Protein AF-A0A958L7C1-F1 (afdb_monomer)

pLDDT: mean 97.34, std 1.43, range [92.06, 98.69]

Foldseek 3Di:
DKDAAAPVQDDPVQFGDPVSVVVVQLVQQQVQVCVVVVDHDDCPDDDDDDDPDTDGHGDMDDKDKHFPDDDDRDTDIDIDD

Structure (mmCIF, N/CA/C/O backbone):
data_AF-A0A958L7C1-F1
#
_entry.id   AF-A0A958L7C1-F1
#
loop_
_atom_site.group_PDB
_atom_site.id
_atom_site.type_symbol
_atom_site.label_atom_id
_atom_site.label_alt_id
_atom_site.label_comp_id
_atom_site.label_asym_id
_atom_site.label_entity_id
_atom_site.label_seq_id
_atom_site.pdbx_PDB_ins_code
_atom_site.Cartn_x
_atom_site.Cartn_y
_atom_site.Cartn_z
_atom_site.occupancy
_atom_site.B_iso_or_equiv
_atom_site.auth_seq_id
_atom_site.auth_comp_id
_atom_site.auth_asym_id
_atom_site.auth_atom_id
_atom_site.pdbx_PDB_model_num
ATOM 1 N N . MET A 1 1 ? 5.081 -6.060 6.494 1.00 95.69 1 MET A N 1
ATOM 2 C CA . MET A 1 1 ? 5.001 -4.842 7.323 1.00 95.69 1 MET A CA 1
ATOM 3 C C . MET A 1 1 ? 3.834 -5.030 8.269 1.00 95.69 1 MET A C 1
ATOM 5 O O . MET A 1 1 ? 2.856 -5.648 7.863 1.00 95.69 1 MET A O 1
ATOM 9 N N . THR A 1 2 ? 3.959 -4.588 9.514 1.00 97.44 2 THR A N 1
ATOM 10 C CA . THR A 1 2 ? 2.934 -4.793 10.541 1.00 97.44 2 THR A CA 1
ATOM 11 C C . THR A 1 2 ? 2.747 -3.478 11.269 1.00 97.44 2 THR A C 1
ATOM 13 O O . THR A 1 2 ? 3.709 -2.967 11.830 1.00 97.44 2 THR A O 1
ATOM 16 N N . GLU A 1 3 ? 1.526 -2.955 11.246 1.00 97.81 3 GLU A N 1
ATOM 17 C CA . GLU A 1 3 ? 1.193 -1.636 11.779 1.00 97.81 3 GLU A CA 1
ATOM 18 C C . GLU A 1 3 ? 0.055 -1.735 12.790 1.00 97.81 3 GLU A C 1
ATOM 20 O O . GLU A 1 3 ? -0.911 -2.476 12.593 1.00 97.81 3 GLU A O 1
ATOM 25 N N . MET A 1 4 ? 0.155 -0.968 13.873 1.00 97.75 4 MET A N 1
ATOM 26 C CA . MET A 1 4 ? -0.948 -0.777 14.809 1.00 97.75 4 MET A CA 1
ATOM 27 C C . MET A 1 4 ? -1.757 0.451 14.391 1.00 97.75 4 MET A C 1
ATOM 29 O O . MET A 1 4 ? -1.207 1.515 14.099 1.00 97.75 4 MET A O 1
ATOM 33 N N . VAL A 1 5 ? -3.082 0.329 14.383 1.00 97.94 5 VAL A N 1
ATOM 34 C CA . VAL A 1 5 ? -3.961 1.468 14.115 1.00 97.94 5 VAL A CA 1
ATOM 35 C C . VAL A 1 5 ? -4.032 2.343 15.361 1.00 97.94 5 VAL A C 1
ATOM 37 O O . VAL A 1 5 ? -4.639 1.971 16.362 1.00 97.94 5 VAL A O 1
ATOM 40 N N . LEU A 1 6 ? -3.389 3.507 15.296 1.00 97.81 6 LEU A N 1
ATOM 41 C CA . LEU A 1 6 ? -3.375 4.512 16.353 1.00 97.81 6 LEU A CA 1
ATOM 42 C C . LEU A 1 6 ? -4.503 5.535 16.144 1.00 97.81 6 LEU A C 1
ATOM 44 O O . LEU A 1 6 ? -4.968 5.695 15.015 1.00 97.81 6 LEU A O 1
ATOM 48 N N . PRO A 1 7 ? -4.897 6.299 17.180 1.00 97.19 7 PRO A N 1
ATOM 49 C CA . PRO A 1 7 ? -5.913 7.348 17.046 1.00 97.19 7 PRO A CA 1
ATOM 50 C C . PRO A 1 7 ? -5.604 8.386 15.955 1.00 97.19 7 PRO A C 1
ATOM 52 O O . PRO A 1 7 ? -6.506 8.879 15.285 1.00 97.19 7 PRO A O 1
ATOM 55 N N . THR A 1 8 ? -4.325 8.679 15.714 1.00 97.19 8 THR A N 1
ATOM 56 C CA . THR A 1 8 ? -3.872 9.584 14.643 1.00 97.19 8 THR A CA 1
ATOM 57 C C . THR A 1 8 ? -4.118 9.039 13.234 1.00 97.19 8 THR A C 1
ATOM 59 O O . THR A 1 8 ? -4.107 9.804 12.276 1.00 97.19 8 THR A O 1
ATOM 62 N N . HIS A 1 9 ? -4.333 7.730 13.090 1.00 98.00 9 HIS A N 1
ATOM 63 C CA . HIS A 1 9 ? -4.642 7.072 11.819 1.00 98.00 9 HIS A CA 1
ATOM 64 C C . HIS A 1 9 ? -6.149 7.034 11.540 1.00 98.00 9 HIS A C 1
ATOM 66 O O . HIS A 1 9 ? -6.556 6.675 10.435 1.00 98.00 9 HIS A O 1
ATOM 72 N N . THR A 1 10 ? -6.985 7.360 12.529 1.00 97.44 10 THR A N 1
ATOM 73 C CA . THR A 1 10 ? -8.439 7.192 12.449 1.00 97.44 10 THR A CA 1
ATOM 74 C C . THR A 1 10 ? -9.184 8.496 12.212 1.00 97.44 10 THR A C 1
ATOM 76 O O . THR A 1 10 ? -8.767 9.561 12.658 1.00 97.44 10 THR A O 1
ATOM 79 N N . ASN A 1 11 ? -10.319 8.393 11.527 1.00 96.00 11 ASN A N 1
ATOM 80 C CA . ASN A 1 11 ? -11.285 9.470 11.359 1.00 96.00 11 ASN A CA 1
ATOM 81 C C . ASN A 1 11 ? -12.206 9.606 12.588 1.00 96.00 11 ASN A C 1
ATOM 83 O O . ASN A 1 11 ? -12.098 8.860 13.561 1.00 96.00 11 ASN A O 1
ATOM 87 N N . SER A 1 12 ? -13.155 10.545 12.528 1.00 95.94 12 SER A N 1
ATOM 88 C CA . SER A 1 12 ? -14.136 10.796 13.597 1.00 95.94 12 SER A CA 1
ATOM 89 C C . SER A 1 12 ? -15.086 9.625 13.890 1.00 95.94 12 SER A C 1
ATOM 91 O O . SER A 1 12 ? -15.811 9.675 14.877 1.00 95.94 12 SER A O 1
ATOM 93 N N . LEU A 1 13 ? -15.088 8.580 13.057 1.00 95.75 13 LEU A N 1
ATOM 94 C CA . LEU A 1 13 ? -15.860 7.347 13.236 1.00 95.75 13 LEU A CA 1
ATOM 95 C C . LEU A 1 13 ? -15.008 6.207 13.824 1.00 95.75 13 LEU A C 1
ATOM 97 O O . LEU A 1 13 ? -15.404 5.047 13.736 1.00 95.75 13 LEU A O 1
ATOM 101 N N . GLU A 1 14 ? -13.820 6.511 14.360 1.00 94.44 14 GLU A N 1
ATOM 102 C CA . GLU A 1 14 ? -12.883 5.545 14.962 1.00 94.44 14 GLU A CA 1
ATOM 103 C C . GLU A 1 14 ? -12.419 4.430 14.004 1.00 94.44 14 GLU A C 1
ATOM 105 O O . GLU A 1 14 ? -11.974 3.353 14.418 1.00 94.44 14 GLU A O 1
ATOM 110 N N . THR A 1 15 ? -12.491 4.699 12.699 1.00 97.50 15 THR A N 1
ATOM 111 C CA . THR A 1 15 ? -11.992 3.817 11.638 1.00 97.50 15 THR A CA 1
ATOM 112 C C . THR A 1 15 ? -10.826 4.470 10.924 1.00 97.50 15 THR A C 1
ATOM 114 O O . THR A 1 15 ? -10.742 5.694 10.845 1.00 97.50 15 THR A O 1
ATOM 117 N N . ILE A 1 16 ? -9.898 3.664 10.421 1.00 97.81 16 ILE A N 1
ATOM 118 C CA . ILE A 1 16 ? -8.718 4.170 9.724 1.00 97.81 16 ILE A CA 1
ATOM 119 C C . ILE A 1 16 ? -9.107 5.021 8.506 1.00 97.81 16 ILE A C 1
ATOM 121 O O . ILE A 1 16 ? -10.045 4.698 7.772 1.00 97.81 16 ILE A O 1
ATOM 125 N N . PHE A 1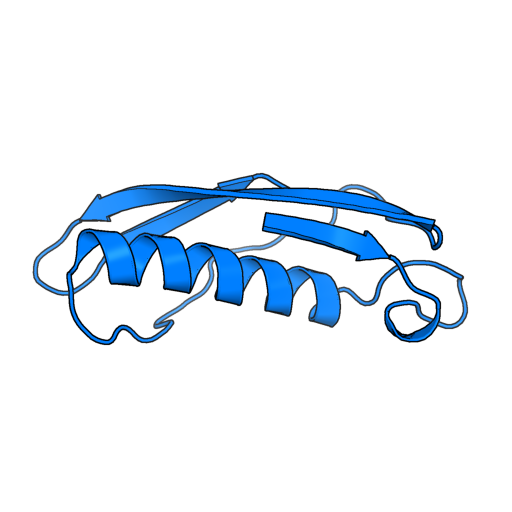 17 ? -8.371 6.103 8.258 1.00 97.50 17 PHE A N 1
ATOM 126 C CA . PHE A 1 17 ? -8.479 6.814 6.990 1.00 97.50 17 PHE A CA 1
ATOM 127 C C . PHE A 1 17 ? -8.021 5.908 5.846 1.00 97.50 17 PHE A C 1
ATOM 129 O O . PHE A 1 17 ? -6.943 5.313 5.906 1.00 97.50 17 PHE A O 1
ATOM 136 N N . GLY A 1 18 ? -8.793 5.866 4.756 1.00 95.56 18 GLY A N 1
ATOM 137 C CA . GLY A 1 18 ? -8.402 5.113 3.560 1.00 95.56 18 GLY A CA 1
ATOM 138 C C . GLY A 1 18 ? -7.016 5.520 3.048 1.00 95.56 18 GLY A C 1
ATOM 139 O O . GLY A 1 18 ? -6.208 4.661 2.711 1.00 95.56 18 GLY A O 1
ATOM 140 N N . GLY A 1 19 ? -6.694 6.818 3.104 1.00 96.56 19 GLY A N 1
ATOM 141 C CA . GLY A 1 19 ? -5.370 7.346 2.753 1.00 96.56 19 GLY A CA 1
ATOM 142 C C . GLY A 1 19 ? -4.218 6.754 3.571 1.00 96.56 19 GLY A C 1
ATOM 143 O O . GLY A 1 19 ? -3.139 6.537 3.026 1.00 96.56 19 GLY A O 1
ATOM 144 N N . THR A 1 20 ? -4.439 6.428 4.847 1.00 97.81 20 THR A N 1
ATOM 145 C CA . THR A 1 20 ? -3.411 5.804 5.690 1.00 97.81 20 THR A CA 1
ATOM 146 C C . THR A 1 20 ? -3.125 4.372 5.247 1.00 97.81 20 THR A C 1
ATOM 148 O O . THR A 1 20 ? -1.962 4.020 5.072 1.00 97.81 20 THR A O 1
ATOM 151 N N . ILE A 1 21 ? -4.164 3.566 4.985 1.00 96.69 21 ILE A N 1
ATOM 152 C CA . ILE A 1 21 ? -3.980 2.215 4.427 1.00 96.69 21 ILE A CA 1
ATOM 153 C C . ILE A 1 21 ? -3.283 2.287 3.064 1.00 96.69 21 ILE A C 1
ATOM 155 O O . ILE A 1 21 ? -2.348 1.526 2.828 1.00 96.69 21 ILE A O 1
ATOM 159 N N . MET A 1 22 ? -3.703 3.201 2.182 1.00 97.12 22 MET A N 1
ATOM 160 C CA . MET A 1 22 ? -3.095 3.356 0.854 1.00 97.12 22 MET A CA 1
ATOM 161 C C . MET A 1 22 ? -1.608 3.707 0.942 1.00 97.12 22 MET A C 1
ATOM 163 O O . MET A 1 22 ? -0.801 3.118 0.230 1.00 97.12 22 MET A O 1
ATOM 167 N N . SER A 1 23 ? -1.233 4.596 1.865 1.00 97.81 23 SER A N 1
ATOM 168 C CA . SER A 1 23 ? 0.170 4.934 2.128 1.00 97.81 23 SER A CA 1
ATOM 169 C C . SER A 1 23 ? 0.980 3.715 2.587 1.00 97.81 23 SER A C 1
ATOM 171 O O . SER A 1 23 ? 2.069 3.458 2.077 1.00 97.81 23 SER A O 1
ATOM 173 N N . TRP A 1 24 ? 0.439 2.893 3.492 1.00 98.12 24 TRP A N 1
ATOM 174 C CA . TRP A 1 24 ? 1.121 1.670 3.930 1.00 98.12 24 TRP A CA 1
ATOM 175 C C . TRP A 1 24 ? 1.254 0.625 2.821 1.00 98.12 24 TRP A C 1
ATOM 177 O O . TRP A 1 24 ? 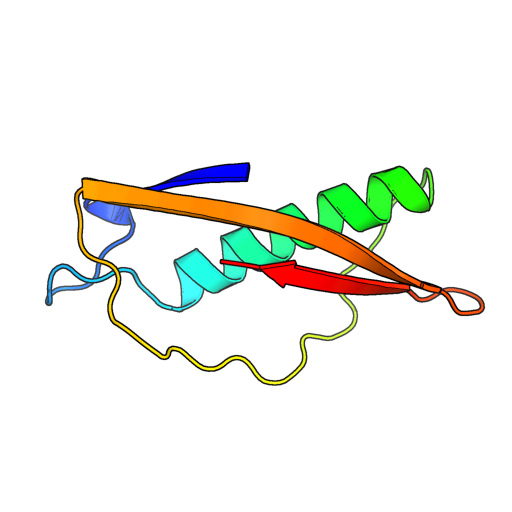2.290 -0.038 2.735 1.00 98.12 24 TRP A O 1
ATOM 187 N N . ILE A 1 25 ? 0.233 0.479 1.971 1.00 98.12 25 ILE A N 1
ATOM 188 C CA . ILE A 1 25 ? 0.279 -0.395 0.793 1.00 98.12 25 ILE A CA 1
ATOM 189 C C . ILE A 1 25 ? 1.407 0.048 -0.141 1.00 98.12 25 ILE A C 1
ATOM 191 O O . ILE A 1 25 ? 2.233 -0.785 -0.514 1.00 98.12 25 ILE A O 1
ATOM 195 N N . ASP A 1 26 ? 1.477 1.342 -0.459 1.00 98.12 26 ASP A N 1
ATOM 196 C CA . ASP A 1 26 ? 2.502 1.912 -1.338 1.00 98.12 26 ASP A CA 1
ATOM 197 C C . ASP A 1 26 ? 3.916 1.690 -0.780 1.00 98.12 26 ASP A C 1
ATOM 199 O O . ASP A 1 26 ? 4.783 1.149 -1.466 1.00 98.12 26 ASP A O 1
ATOM 203 N N . ILE A 1 27 ? 4.132 1.972 0.511 1.00 98.44 27 ILE A N 1
ATOM 204 C CA . ILE A 1 27 ? 5.418 1.730 1.185 1.00 98.44 27 ILE A CA 1
ATOM 205 C C . ILE A 1 27 ? 5.799 0.244 1.126 1.00 98.44 27 ILE A C 1
ATOM 207 O O . ILE A 1 27 ? 6.932 -0.102 0.776 1.00 98.44 27 ILE A O 1
ATOM 211 N N . ALA A 1 28 ? 4.870 -0.659 1.454 1.00 98.50 28 ALA A N 1
ATOM 212 C CA . ALA A 1 28 ? 5.136 -2.094 1.439 1.00 98.50 28 ALA A CA 1
ATOM 213 C C . ALA A 1 28 ? 5.460 -2.602 0.022 1.00 98.50 28 ALA A C 1
ATOM 215 O O . ALA A 1 28 ? 6.384 -3.409 -0.146 1.00 98.50 28 ALA A O 1
ATOM 216 N N . ALA A 1 29 ? 4.736 -2.114 -0.988 1.00 98.50 29 ALA A N 1
ATOM 217 C CA . ALA A 1 29 ? 4.962 -2.451 -2.387 1.00 98.50 29 ALA A CA 1
ATOM 218 C C . ALA A 1 29 ? 6.319 -1.936 -2.882 1.00 98.50 29 ALA A C 1
ATOM 220 O O . ALA A 1 29 ? 7.104 -2.711 -3.437 1.00 98.50 29 ALA A O 1
ATOM 221 N N . ALA A 1 30 ? 6.639 -0.669 -2.608 1.00 98.44 30 ALA A N 1
ATOM 222 C CA . ALA A 1 30 ? 7.896 -0.038 -2.991 1.00 98.44 30 ALA A CA 1
ATOM 223 C C . ALA A 1 30 ? 9.108 -0.754 -2.379 1.00 98.44 30 ALA A C 1
ATOM 225 O O . ALA A 1 30 ? 10.084 -1.009 -3.083 1.00 98.44 30 ALA A O 1
ATOM 226 N N . ILE A 1 31 ? 9.039 -1.167 -1.106 1.00 98.38 31 ILE A N 1
ATOM 227 C CA . ILE A 1 31 ? 10.101 -1.964 -0.466 1.00 98.38 31 ILE A CA 1
ATOM 228 C C . ILE A 1 31 ? 10.299 -3.302 -1.196 1.00 98.38 31 ILE A C 1
ATOM 230 O O . ILE A 1 31 ? 11.438 -3.725 -1.415 1.00 98.38 31 ILE A O 1
ATOM 234 N N . SER A 1 32 ? 9.212 -3.981 -1.577 1.00 98.62 32 SER A N 1
ATOM 235 C CA . SER A 1 32 ? 9.279 -5.254 -2.310 1.00 98.62 32 SER A CA 1
ATOM 236 C C . SER A 1 32 ? 9.894 -5.070 -3.704 1.00 98.62 32 SER A C 1
ATOM 238 O O . SER A 1 32 ? 10.855 -5.759 -4.058 1.00 98.62 32 SER A O 1
ATOM 240 N N . ALA A 1 33 ? 9.427 -4.068 -4.453 1.00 98.69 33 ALA A N 1
ATOM 241 C CA . ALA A 1 33 ? 9.952 -3.699 -5.766 1.00 98.69 33 ALA A CA 1
ATOM 242 C C . ALA A 1 33 ? 11.431 -3.285 -5.718 1.00 98.69 33 ALA A C 1
ATOM 244 O O . ALA A 1 33 ? 12.232 -3.754 -6.525 1.00 98.69 33 ALA A O 1
ATOM 245 N N . GLN A 1 34 ? 11.821 -2.443 -4.758 1.00 98.50 34 GLN A N 1
ATOM 246 C CA . GLN A 1 34 ? 13.199 -1.972 -4.606 1.00 98.50 34 GLN A CA 1
ATOM 247 C C . GLN A 1 34 ? 14.154 -3.129 -4.301 1.00 98.50 34 GLN A C 1
ATOM 249 O O . GLN A 1 34 ? 15.239 -3.203 -4.880 1.00 98.50 34 GLN A O 1
ATOM 254 N N . ARG A 1 35 ? 13.740 -4.069 -3.441 1.00 98.31 35 ARG A N 1
ATOM 255 C CA . ARG A 1 35 ? 14.512 -5.289 -3.163 1.00 98.31 35 ARG A CA 1
ATOM 256 C C . ARG A 1 35 ? 14.663 -6.161 -4.402 1.00 98.31 35 ARG A C 1
ATOM 258 O O . ARG A 1 35 ? 15.751 -6.674 -4.633 1.00 98.31 35 ARG A O 1
ATOM 265 N N . HIS A 1 36 ? 13.612 -6.313 -5.202 1.00 98.38 36 HIS A N 1
ATOM 266 C CA . HIS A 1 36 ? 13.688 -7.086 -6.439 1.00 98.38 36 HIS A CA 1
ATOM 267 C C . HIS A 1 36 ? 14.608 -6.422 -7.476 1.00 98.38 36 HIS A C 1
ATOM 269 O O . HIS A 1 36 ? 15.452 -7.082 -8.075 1.00 98.38 36 HIS A O 1
ATOM 275 N N . ALA A 1 37 ? 14.481 -5.108 -7.672 1.00 98.12 37 ALA A N 1
ATOM 276 C CA . ALA A 1 37 ? 15.175 -4.392 -8.739 1.00 98.12 37 ALA A CA 1
ATOM 277 C C . ALA A 1 37 ? 16.598 -3.926 -8.377 1.00 98.12 37 ALA A C 1
ATOM 279 O O . ALA A 1 37 ? 17.333 -3.507 -9.280 1.00 98.12 37 ALA A O 1
ATOM 280 N N . GLN A 1 38 ? 16.963 -3.967 -7.086 1.00 98.06 38 GLN A N 1
ATOM 281 C CA . GLN A 1 38 ? 18.244 -3.499 -6.531 1.00 98.06 38 GLN A CA 1
ATOM 282 C C . GLN A 1 38 ? 18.596 -2.065 -6.970 1.00 98.06 38 GLN A C 1
ATOM 284 O O . GLN A 1 38 ? 19.749 -1.728 -7.229 1.00 98.06 38 GLN A O 1
ATOM 289 N N . ARG A 1 39 ? 17.573 -1.216 -7.107 1.00 97.38 39 ARG A N 1
ATOM 290 C CA . ARG A 1 39 ? 17.679 0.167 -7.591 1.00 97.38 39 ARG A CA 1
ATOM 291 C C . ARG A 1 39 ? 16.504 1.006 -7.075 1.00 97.38 39 ARG A C 1
ATOM 293 O O . ARG A 1 39 ? 15.492 0.423 -6.683 1.00 97.38 39 ARG A O 1
ATOM 300 N N . PRO A 1 40 ? 16.586 2.348 -7.103 1.00 98.00 40 PRO A N 1
ATOM 301 C CA . PRO A 1 40 ? 15.431 3.203 -6.843 1.00 98.00 40 PRO A CA 1
ATOM 302 C C . PRO A 1 40 ? 14.264 2.888 -7.787 1.00 98.00 40 PRO A C 1
ATOM 304 O O . PRO A 1 40 ? 14.463 2.665 -8.981 1.00 98.00 40 PRO A O 1
ATOM 307 N N . VAL A 1 41 ? 13.052 2.883 -7.239 1.00 98.44 41 VAL A N 1
ATOM 308 C CA . VAL A 1 41 ? 11.797 2.647 -7.962 1.00 98.44 41 VAL A CA 1
ATOM 309 C C . VAL A 1 41 ? 10.816 3.767 -7.636 1.00 98.44 41 VAL A C 1
ATOM 311 O O . VAL A 1 41 ? 10.974 4.457 -6.630 1.00 98.44 41 VAL A O 1
ATOM 314 N N . VAL A 1 42 ? 9.812 3.939 -8.488 1.00 98.31 42 VAL A N 1
ATOM 315 C CA . VAL A 1 42 ? 8.720 4.895 -8.292 1.00 98.31 42 VAL A CA 1
ATOM 316 C C . VAL A 1 42 ? 7.393 4.194 -8.548 1.00 98.31 42 VAL A C 1
ATOM 318 O O . VAL A 1 42 ? 7.323 3.295 -9.390 1.00 98.31 42 VAL A O 1
ATOM 321 N N . THR A 1 43 ? 6.348 4.609 -7.840 1.00 98.19 43 THR A N 1
ATOM 322 C CA . THR A 1 43 ? 4.988 4.109 -8.056 1.00 98.19 43 THR A CA 1
ATOM 323 C C . THR A 1 43 ? 4.421 4.761 -9.311 1.00 98.19 43 THR A C 1
ATOM 325 O O . THR A 1 43 ? 4.177 5.965 -9.338 1.00 98.19 43 THR A O 1
ATOM 328 N N . ALA A 1 44 ? 4.274 3.977 -10.380 1.00 98.19 44 ALA A N 1
ATOM 329 C CA . ALA A 1 44 ? 3.788 4.473 -11.668 1.00 98.19 44 ALA A CA 1
ATOM 330 C C . ALA A 1 44 ? 2.255 4.575 -11.709 1.00 98.19 44 ALA A C 1
ATOM 332 O O . ALA A 1 44 ? 1.709 5.548 -12.222 1.00 98.19 44 ALA A O 1
ATOM 333 N N . SER A 1 45 ? 1.574 3.575 -11.155 1.00 97.38 45 SER A N 1
ATOM 334 C CA . SER A 1 45 ? 0.122 3.514 -11.017 1.00 97.38 45 SER A CA 1
ATOM 335 C C . SER A 1 45 ? -0.242 2.599 -9.849 1.00 97.38 45 SER A C 1
ATOM 337 O O . SER A 1 45 ? 0.569 1.782 -9.410 1.00 97.38 45 SER A O 1
ATOM 339 N N . ILE A 1 46 ? -1.468 2.747 -9.360 1.00 96.12 46 ILE A N 1
ATOM 340 C CA . ILE A 1 46 ? -2.130 1.801 -8.464 1.00 96.12 46 ILE A CA 1
ATOM 341 C C . ILE A 1 46 ? -3.431 1.420 -9.171 1.00 96.12 46 ILE A C 1
ATOM 343 O O . ILE A 1 46 ? -4.104 2.304 -9.705 1.00 96.12 46 ILE A O 1
ATOM 347 N N . ASP A 1 47 ? -3.740 0.126 -9.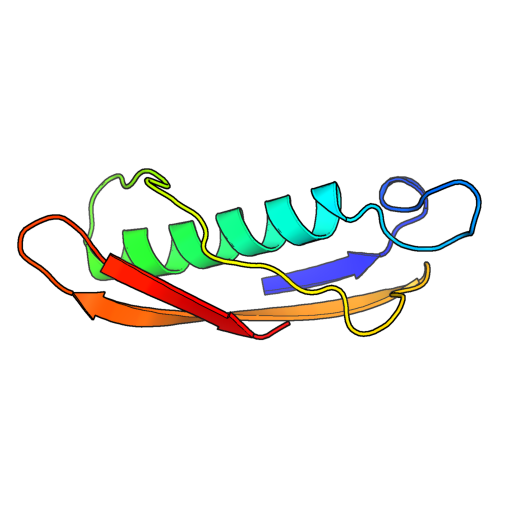209 1.00 92.88 47 ASP A N 1
ATOM 348 C CA . ASP A 1 47 ? -4.998 -0.378 -9.762 1.00 92.88 47 ASP A CA 1
ATOM 349 C C . ASP A 1 47 ? -6.179 -0.061 -8.823 1.00 92.88 47 ASP A C 1
ATOM 351 O O . ASP A 1 47 ? -6.057 0.690 -7.851 1.00 92.88 47 ASP A O 1
ATOM 355 N N . ASP A 1 48 ? -7.345 -0.644 -9.089 1.00 92.19 48 ASP A N 1
ATOM 356 C CA . ASP A 1 48 ? -8.515 -0.447 -8.242 1.00 92.19 48 ASP A CA 1
ATOM 357 C C . ASP A 1 48 ? -8.303 -0.998 -6.825 1.00 92.19 48 ASP A C 1
ATOM 359 O O . ASP A 1 48 ? -7.876 -2.137 -6.610 1.00 92.19 48 ASP A O 1
ATOM 363 N N . LEU A 1 49 ? -8.666 -0.184 -5.831 1.00 92.06 49 LEU A N 1
ATOM 364 C CA . LEU A 1 49 ? -8.599 -0.538 -4.418 1.00 92.06 49 LEU A CA 1
ATOM 365 C C . LEU A 1 49 ? -9.987 -0.487 -3.792 1.00 92.06 49 LEU A C 1
ATOM 367 O O . LEU A 1 49 ? -10.677 0.530 -3.823 1.00 92.06 49 LEU A O 1
ATOM 371 N N . HIS A 1 50 ? -10.390 -1.607 -3.194 1.00 94.50 50 HIS A N 1
ATOM 372 C CA . HIS A 1 50 ? -11.710 -1.775 -2.599 1.00 94.50 50 HIS A CA 1
ATOM 373 C C . HIS A 1 50 ? -11.587 -1.972 -1.084 1.00 94.50 50 HIS A C 1
ATOM 375 O O . HIS A 1 50 ? -11.015 -2.955 -0.611 1.00 94.50 50 HIS A O 1
ATOM 381 N N . PHE A 1 51 ? -12.171 -1.062 -0.305 1.00 94.56 51 PHE A N 1
ATOM 382 C CA . PHE A 1 51 ? -12.266 -1.204 1.148 1.00 94.56 51 PHE A CA 1
ATOM 383 C C . PHE A 1 51 ? -13.456 -2.101 1.511 1.00 94.56 51 PHE A C 1
ATOM 385 O O . PHE A 1 51 ? -14.593 -1.643 1.587 1.00 94.56 51 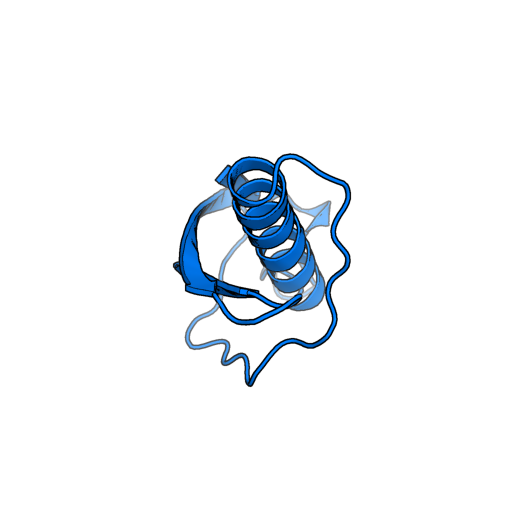PHE A O 1
ATOM 392 N N . ILE A 1 52 ? -13.192 -3.392 1.723 1.00 95.75 52 ILE A N 1
ATOM 393 C CA . ILE A 1 52 ? -14.237 -4.403 1.966 1.00 95.75 52 ILE A CA 1
ATOM 394 C C . ILE A 1 52 ? -14.795 -4.401 3.397 1.00 95.75 52 ILE A C 1
ATOM 396 O O . ILE A 1 52 ? -15.907 -4.872 3.623 1.00 95.75 52 ILE A O 1
ATOM 400 N N . ALA A 1 53 ? -14.027 -3.906 4.371 1.00 95.12 53 ALA A N 1
ATOM 401 C CA . ALA A 1 53 ? -14.406 -3.881 5.780 1.00 95.12 53 ALA A CA 1
ATOM 402 C C . ALA A 1 53 ? -13.713 -2.720 6.517 1.00 95.12 53 ALA A C 1
ATOM 404 O O . ALA A 1 53 ? -12.589 -2.355 6.162 1.00 95.12 53 ALA A O 1
ATOM 405 N N . PRO A 1 54 ? -14.349 -2.145 7.554 1.00 95.94 54 PRO A N 1
ATOM 406 C CA . PRO A 1 54 ? -13.727 -1.115 8.374 1.00 95.94 54 PRO A CA 1
ATOM 407 C C . PRO A 1 54 ? -12.607 -1.700 9.244 1.00 95.94 54 PRO A C 1
ATOM 409 O O . PRO A 1 54 ? -12.753 -2.776 9.822 1.00 95.94 54 PRO A O 1
ATOM 412 N N . VAL A 1 55 ? -11.520 -0.944 9.408 1.00 97.44 55 VAL A N 1
ATOM 413 C CA . VAL A 1 55 ? -10.433 -1.259 10.348 1.00 97.44 55 VAL A CA 1
ATOM 414 C C . VAL A 1 55 ? -10.480 -0.248 11.486 1.00 97.44 55 VAL A C 1
ATOM 416 O O . VAL A 1 55 ? -10.435 0.959 11.241 1.00 97.44 55 VAL A O 1
ATOM 419 N N . LYS A 1 56 ? -10.607 -0.731 12.722 1.00 97.62 56 LYS A N 1
ATOM 420 C CA . LYS A 1 56 ? -10.816 0.113 13.907 1.00 97.62 56 LYS A CA 1
ATOM 421 C C . LYS A 1 56 ? -9.507 0.473 14.605 1.00 97.62 56 LYS A C 1
ATOM 423 O O . LYS A 1 56 ? -8.502 -0.223 14.458 1.00 97.62 56 LYS A O 1
ATOM 428 N N . SER A 1 57 ? -9.545 1.537 15.406 1.00 97.44 57 SER A N 1
ATOM 429 C CA . SER A 1 57 ? -8.462 1.870 16.341 1.00 97.44 57 SER A CA 1
ATOM 430 C C . SER A 1 57 ? -8.082 0.667 17.219 1.00 97.44 57 SER A C 1
ATOM 432 O O . SER A 1 57 ? -8.942 -0.111 17.637 1.00 97.44 57 SER A O 1
ATOM 434 N N . GLY A 1 58 ? -6.784 0.487 17.468 1.00 96.81 58 GLY A N 1
ATOM 435 C CA . GLY A 1 58 ? -6.223 -0.622 18.244 1.00 96.81 58 GLY A CA 1
ATOM 436 C C . GLY A 1 58 ? -6.071 -1.945 17.486 1.00 96.81 58 GLY A C 1
ATOM 437 O O . GLY A 1 58 ? -5.476 -2.880 18.020 1.00 96.81 58 GLY A O 1
ATOM 438 N N . TRP A 1 59 ? -6.570 -2.057 16.250 1.00 97.94 59 TRP A N 1
ATOM 439 C CA . TRP A 1 59 ? -6.344 -3.249 15.428 1.00 97.94 59 TRP A CA 1
ATOM 440 C C . TRP A 1 59 ? -4.906 -3.299 14.905 1.00 97.94 59 TRP A C 1
ATOM 442 O O . TRP A 1 59 ? -4.229 -2.276 14.786 1.00 97.94 59 TRP A O 1
ATOM 452 N N . VAL A 1 60 ? -4.451 -4.504 14.561 1.00 98.00 60 VAL A N 1
ATOM 453 C CA . VAL A 1 60 ? -3.151 -4.731 13.921 1.00 98.00 60 VAL A CA 1
ATOM 454 C C . VAL A 1 60 ? -3.373 -5.094 12.459 1.00 98.00 60 VAL A C 1
ATOM 456 O O . VAL A 1 60 ? -4.069 -6.063 12.155 1.00 98.00 60 VAL A O 1
ATOM 459 N N . VAL A 1 61 ? -2.755 -4.335 11.560 1.00 97.94 61 VAL A N 1
ATOM 460 C CA . VAL A 1 61 ? -2.805 -4.543 10.111 1.00 97.94 61 VAL A CA 1
ATOM 461 C C . VAL A 1 61 ? -1.509 -5.206 9.660 1.00 97.94 61 VAL A C 1
ATOM 463 O O . VAL A 1 61 ? -0.415 -4.738 9.977 1.00 97.94 61 VAL A O 1
ATOM 466 N N . ASN A 1 62 ? -1.617 -6.304 8.912 1.00 98.19 62 ASN A N 1
ATOM 467 C CA . ASN A 1 62 ? -0.465 -7.040 8.396 1.00 98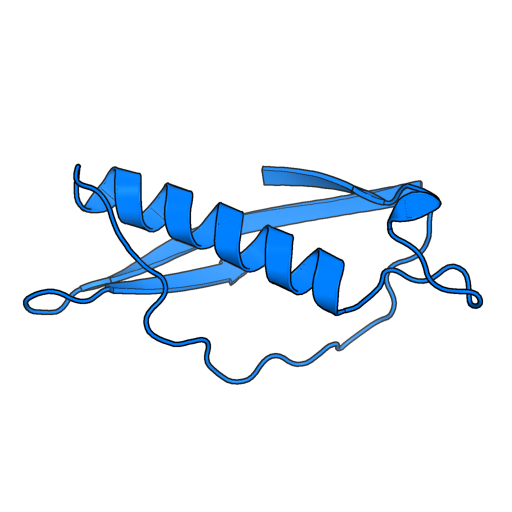.19 62 ASN A CA 1
ATOM 468 C C . ASN A 1 62 ? -0.421 -6.960 6.874 1.00 98.19 62 ASN A C 1
ATOM 470 O O . ASN A 1 62 ? -1.195 -7.622 6.195 1.00 98.19 62 ASN A O 1
ATOM 474 N N . LEU A 1 63 ? 0.550 -6.221 6.342 1.00 98.25 63 LEU A N 1
ATOM 475 C CA . LEU A 1 63 ? 0.749 -6.073 4.907 1.00 98.25 63 LEU A CA 1
ATOM 476 C C . LEU A 1 63 ? 1.828 -7.035 4.409 1.00 98.25 63 LEU A C 1
ATOM 478 O O . LEU A 1 63 ? 2.977 -7.013 4.879 1.00 98.25 63 LEU A O 1
ATOM 482 N N . LYS A 1 64 ? 1.475 -7.857 3.421 1.00 98.38 64 LYS A N 1
ATOM 483 C CA . LYS A 1 64 ? 2.393 -8.764 2.721 1.00 98.38 64 LYS A CA 1
ATOM 484 C C . LYS A 1 64 ? 2.477 -8.370 1.254 1.00 98.38 64 LYS A C 1
ATOM 486 O O . LYS A 1 64 ? 1.497 -8.513 0.534 1.00 98.38 64 LYS A O 1
ATOM 491 N N . ALA A 1 65 ? 3.648 -7.902 0.834 1.00 98.38 65 ALA A N 1
ATOM 492 C CA . ALA A 1 65 ? 3.905 -7.466 -0.531 1.00 98.38 65 ALA A CA 1
ATOM 493 C C . ALA A 1 65 ? 4.836 -8.439 -1.263 1.00 98.38 65 ALA A C 1
ATOM 495 O O . ALA A 1 65 ? 5.856 -8.852 -0.708 1.00 98.38 65 ALA A O 1
ATOM 496 N N . SER A 1 66 ? 4.525 -8.753 -2.518 1.00 98.56 66 SER A N 1
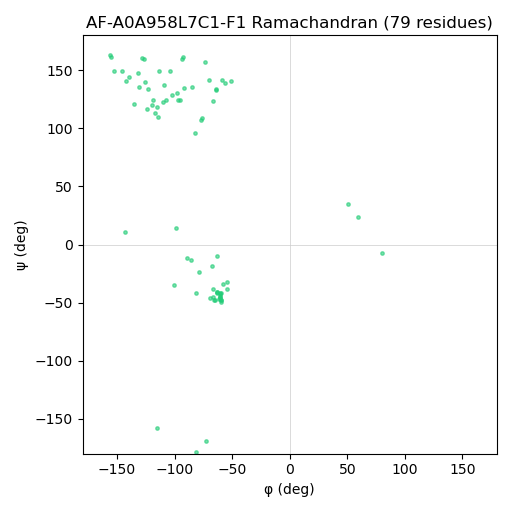ATOM 497 C CA . SER A 1 66 ? 5.363 -9.571 -3.400 1.00 98.56 66 SER A CA 1
ATOM 498 C C . SER A 1 66 ? 5.315 -9.029 -4.820 1.00 98.56 66 SER A C 1
ATOM 500 O O . SER A 1 66 ? 4.253 -8.633 -5.294 1.00 98.56 66 SER A O 1
ATOM 502 N N . VAL A 1 67 ? 6.458 -9.040 -5.506 1.00 98.56 67 VAL A N 1
ATOM 503 C CA . VAL A 1 67 ? 6.483 -8.836 -6.957 1.00 98.56 67 VAL A CA 1
ATOM 504 C C . VAL A 1 67 ? 5.802 -10.037 -7.612 1.00 98.56 67 VAL A C 1
ATOM 506 O O . VAL A 1 67 ? 6.201 -11.176 -7.371 1.00 98.56 67 VAL A O 1
ATOM 509 N N . ASN A 1 68 ? 4.766 -9.774 -8.402 1.00 98.00 68 ASN A N 1
ATOM 510 C CA . ASN A 1 68 ? 3.960 -10.789 -9.078 1.00 98.00 68 ASN A CA 1
ATOM 511 C C . ASN A 1 68 ? 4.352 -10.930 -10.552 1.00 98.00 68 ASN A C 1
ATOM 513 O O . ASN A 1 68 ? 4.326 -12.031 -11.098 1.00 98.00 68 ASN A O 1
ATOM 517 N N . HIS A 1 69 ? 4.736 -9.820 -11.187 1.00 98.31 69 HIS A N 1
ATOM 518 C CA . HIS A 1 69 ? 5.116 -9.783 -12.594 1.00 98.31 69 HIS A CA 1
ATOM 519 C C . HIS A 1 69 ? 6.223 -8.756 -12.842 1.00 98.31 69 HIS A C 1
ATOM 521 O O . HIS A 1 69 ? 6.305 -7.731 -12.162 1.00 98.31 69 HIS A O 1
ATOM 527 N N . THR A 1 70 ? 7.069 -9.019 -13.837 1.00 98.44 70 THR A N 1
ATOM 528 C CA . THR A 1 70 ? 8.129 -8.111 -14.280 1.00 98.44 70 THR A CA 1
ATOM 529 C C . THR A 1 70 ? 8.093 -7.955 -15.794 1.00 98.44 70 THR A C 1
ATOM 531 O O . THR A 1 70 ? 7.973 -8.926 -16.539 1.00 98.44 70 THR A O 1
ATOM 534 N N . ALA A 1 71 ? 8.217 -6.713 -16.250 1.00 97.50 71 ALA A N 1
ATOM 535 C CA . ALA A 1 71 ? 8.365 -6.368 -17.657 1.00 97.50 71 ALA A CA 1
ATOM 536 C C . ALA A 1 71 ? 9.748 -5.733 -17.895 1.00 97.50 71 ALA A C 1
ATOM 538 O O . ALA A 1 71 ? 10.684 -5.927 -17.120 1.00 97.50 71 ALA A O 1
ATOM 539 N N . LYS A 1 72 ? 9.904 -4.954 -18.973 1.00 97.62 72 LYS A N 1
ATOM 540 C CA . LYS A 1 72 ? 11.197 -4.351 -19.345 1.00 97.62 72 LYS A CA 1
ATOM 541 C C . LYS A 1 72 ? 11.752 -3.399 -18.275 1.00 97.62 72 LYS A C 1
ATOM 543 O O . LYS A 1 72 ? 12.938 -3.450 -17.961 1.00 97.62 72 LYS A O 1
ATOM 548 N N . SER A 1 73 ? 10.915 -2.501 -17.757 1.00 97.62 73 SER A N 1
ATOM 549 C CA . SER A 1 73 ?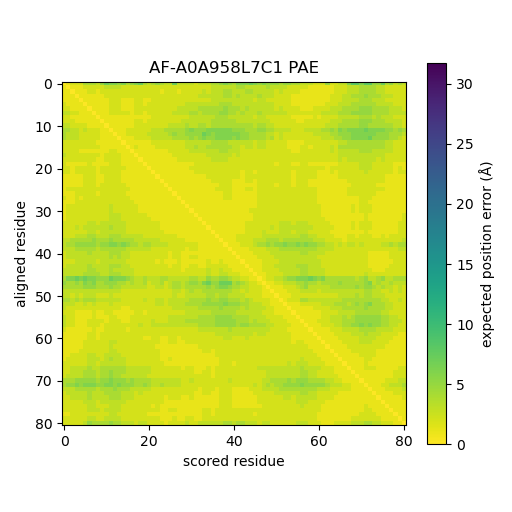 11.296 -1.497 -16.749 1.00 97.62 73 SER A CA 1
ATOM 550 C C . SER A 1 73 ? 10.203 -1.237 -15.711 1.00 97.62 73 SER A C 1
ATOM 552 O O . SER A 1 73 ? 10.297 -0.272 -14.958 1.00 97.62 73 SER A O 1
ATOM 554 N N . SER A 1 74 ? 9.166 -2.072 -15.687 1.00 98.38 74 SER A N 1
ATOM 555 C CA . SER A 1 74 ? 8.052 -2.004 -14.744 1.00 98.38 74 SER A CA 1
ATOM 556 C C . SER A 1 74 ? 7.863 -3.351 -14.053 1.00 98.38 74 SER A C 1
ATOM 558 O O . SER A 1 74 ? 8.333 -4.389 -14.528 1.00 98.38 74 SER A O 1
ATOM 560 N N . MET A 1 75 ? 7.199 -3.313 -12.904 1.00 98.56 75 MET A N 1
ATOM 561 C CA . MET A 1 75 ? 6.873 -4.479 -12.096 1.00 98.56 75 MET A CA 1
ATOM 562 C C . MET A 1 75 ? 5.458 -4.315 -11.557 1.00 98.56 75 MET A C 1
ATOM 564 O O . MET A 1 75 ? 5.066 -3.204 -11.206 1.00 98.56 75 MET A O 1
ATOM 568 N N . GLU A 1 76 ? 4.730 -5.419 -11.462 1.00 98.44 76 GLU A N 1
ATOM 569 C CA . GLU A 1 76 ? 3.460 -5.487 -10.746 1.00 98.44 76 GLU A CA 1
ATOM 570 C C . GLU A 1 76 ? 3.718 -6.066 -9.356 1.00 98.44 76 GLU A C 1
ATOM 572 O O . GLU A 1 76 ? 4.380 -7.101 -9.215 1.00 98.44 76 GLU A O 1
ATOM 577 N N . VAL A 1 77 ? 3.211 -5.398 -8.322 1.00 98.62 77 VAL A N 1
ATOM 578 C CA . VAL A 1 77 ? 3.406 -5.801 -6.927 1.00 98.62 77 VAL A CA 1
ATOM 579 C C . VAL A 1 77 ? 2.050 -5.964 -6.265 1.00 98.62 77 VAL A C 1
ATOM 581 O O . VAL A 1 77 ? 1.316 -4.997 -6.097 1.00 98.62 77 VAL A O 1
ATOM 584 N N . GLY A 1 78 ? 1.735 -7.187 -5.849 1.00 98.06 78 GLY A N 1
ATOM 585 C CA . GLY A 1 78 ? 0.530 -7.455 -5.075 1.00 98.06 78 GLY A CA 1
ATOM 586 C C . GLY A 1 78 ? 0.778 -7.209 -3.594 1.00 98.06 78 GLY A C 1
ATOM 587 O O . GLY A 1 78 ? 1.784 -7.672 -3.049 1.00 98.06 78 GLY A O 1
ATOM 588 N N . VAL A 1 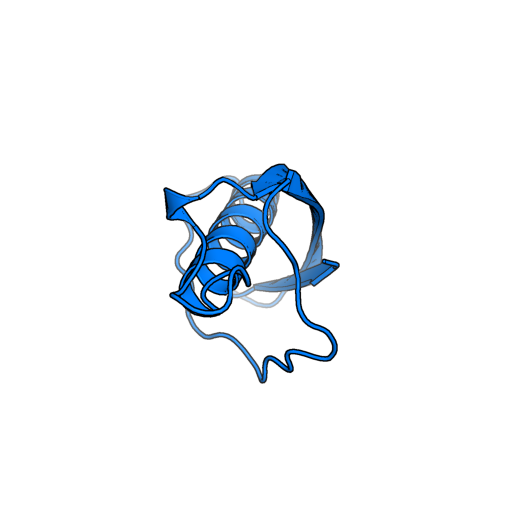79 ? -0.161 -6.532 -2.930 1.00 98.00 79 VAL A N 1
ATOM 589 C CA . VAL A 1 79 ? -0.158 -6.350 -1.475 1.00 98.00 79 VAL A CA 1
ATOM 590 C C . VAL A 1 79 ? -1.421 -6.956 -0.882 1.00 98.00 79 VAL A C 1
ATOM 592 O O . VAL A 1 79 ? -2.533 -6.552 -1.205 1.00 98.00 79 VAL A O 1
ATOM 595 N N . ARG A 1 80 ? -1.244 -7.929 0.011 1.00 96.81 80 ARG A N 1
ATOM 596 C CA . ARG A 1 80 ? -2.328 -8.493 0.813 1.00 96.81 80 ARG A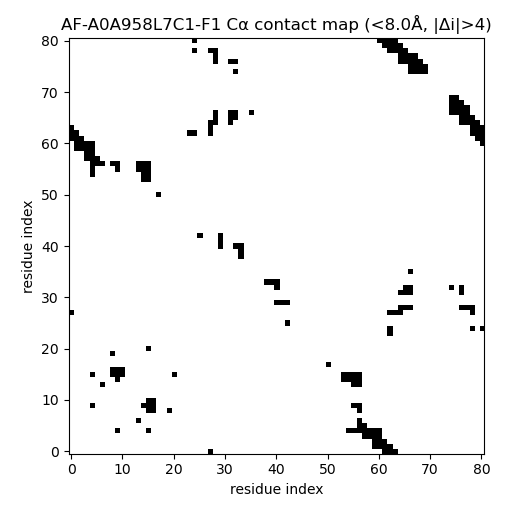 CA 1
ATOM 597 C C . ARG A 1 80 ? -2.376 -7.787 2.161 1.00 96.81 80 ARG A C 1
ATOM 599 O O . ARG A 1 80 ? -1.358 -7.773 2.859 1.00 96.81 80 ARG A O 1
ATOM 606 N N . VAL A 1 81 ? -3.546 -7.243 2.486 1.00 95.31 81 VAL A N 1
ATOM 607 C CA . VAL A 1 81 ? -3.877 -6.549 3.740 1.00 95.31 81 VAL A CA 1
ATOM 608 C C . VAL A 1 81 ? -4.816 -7.413 4.570 1.00 95.31 81 VAL A C 1
ATOM 610 O O . VAL A 1 81 ? -5.685 -8.074 3.955 1.00 95.31 81 VAL A O 1
#

Solvent-accessible surface area (backbone atoms only — not comparable to full-atom values): 5062 Å² total; per-residue (Å²): 91,77,46,72,38,45,75,91,46,33,46,101,80,48,26,52,37,68,68,53,57,52,51,52,49,51,53,44,32,51,54,35,47,26,66,74,66,75,45,93,76,79,88,87,78,78,79,95,81,79,88,87,69,88,51,45,59,75,38,77,48,55,43,49,45,41,71,75,46,77,61,97,89,51,70,44,58,50,68,48,110

Mean predicted aligned error: 2.26 Å

Secondary structure (DSSP, 8-state):
-EEE--GGGB-TTSBB-HHHHHHHHHHHHHHHHHHHHTS-------------S--BTT-EEE-EEEEEEE-SS-EEEEEE-

Nearest PDB structures (foldseek):
  2eis-assembly1_A  TM=9.898E-01  e=8.573E-06  Thermus thermophilus HB8
  5hz4-assembly1_B  TM=9.755E-01  e=4.087E-05  Staphylococcus aureus subsp. aureus Mu50
  5egj-assembly1_A  TM=9.788E-01  e=5.363E-05  Staphylococcus aureus subsp. aureus Mu50
  2gvh-assembly1_A  TM=9.725E-01  e=7.080E-04  Agrobacterium fabrum str. C58
  4ord-assembly1_A  TM=8.807E-01  e=3.397E-02  Danio rerio

Sequence (81 aa):
MTEMVLPTHTNSLETIFGGTIMSWIDIAAAISAQRHAQRPVVTASIDDLHFIAPVKSGWVVNLKASVNHTAKSSMEVGVRV

Radius of gyration: 13.89 Å; Cα contacts (8 Å, |Δi|>4): 111; chains: 1; bounding box: 34×22×38 Å